Protein AF-A0AAP9LZ57-F1 (afdb_monomer_lite)

Organism: NCBI:txid1531

Sequence (181 aa):
MCYPDVNYDDIMHGWTENRTMNIGRTNAKKLLAGFRLSQRNPYMAARLFHFASLSDCYWMKDAEEAFTWEQVSLFENPLEKAVTSTALLGINRTFHTLEQRIHTPEFTAQGMAAKAWIREAEGLYLYKVGKKELPASRILGALTLPHVGYMEAENSGLEKIADRNHIDKIYKSGENCFFRR

pLDDT: mean 89.64, std 7.81, range [50.31, 98.12]

Foldseek 3Di:
DDPPPDDPCCVLVNVLVLQFEDLLAVLNVLLCVLAVHDSVCLSVVCVLLQVAAPVDQDGHHDPPDPDDSVQRHLFPDAADLQSQCCQQLVDRHRDPDPSSNHHANSGRDYDHFRWGWDADPVGIKIKTKFAPPQVVLVVCVVVVHDDFHKDFDDPVRVVVRDDPVSQVVSVVVVITMIIGD

Structure (mmCIF, N/CA/C/O backbone):
data_AF-A0AAP9LZ57-F1
#
_entry.id   AF-A0AAP9LZ57-F1
#
loop_
_atom_site.group_PDB
_atom_site.id
_atom_site.type_symbol
_atom_site.label_atom_id
_atom_site.label_alt_id
_atom_site.label_comp_id
_atom_site.label_asym_id
_atom_site.label_entity_id
_atom_site.label_seq_id
_atom_site.pdbx_PDB_ins_code
_atom_site.Cartn_x
_atom_site.Cartn_y
_atom_site.Cartn_z
_atom_site.occupancy
_atom_site.B_iso_or_equiv
_atom_site.auth_seq_id
_atom_site.auth_comp_id
_atom_site.auth_asym_id
_atom_site.auth_atom_id
_atom_site.pdbx_PDB_model_num
ATOM 1 N N . MET A 1 1 ? -2.922 -3.444 -31.283 1.00 50.31 1 MET A N 1
ATOM 2 C CA . MET A 1 1 ? -3.936 -2.377 -31.434 1.00 50.31 1 MET A CA 1
ATOM 3 C C . MET A 1 1 ? -3.339 -1.109 -30.862 1.00 50.31 1 MET A C 1
ATOM 5 O O . MET A 1 1 ? -2.891 -1.157 -29.726 1.00 50.31 1 MET A O 1
ATOM 9 N N . CYS A 1 2 ? -3.268 -0.034 -31.643 1.00 58.91 2 CYS A N 1
ATOM 10 C CA . CYS A 1 2 ? -2.961 1.297 -31.121 1.00 58.91 2 CYS A CA 1
ATOM 11 C C . CYS A 1 2 ? -4.308 1.974 -30.852 1.00 58.91 2 CYS A C 1
ATOM 13 O O . CYS A 1 2 ? -5.156 1.970 -31.745 1.00 58.91 2 CYS A O 1
ATOM 15 N N . TYR A 1 3 ? -4.537 2.463 -29.635 1.00 72.62 3 TYR A N 1
ATOM 16 C CA . TYR A 1 3 ? -5.725 3.258 -29.334 1.00 72.62 3 TYR A CA 1
ATOM 17 C C . TYR A 1 3 ? -5.442 4.678 -29.835 1.00 72.62 3 TYR A C 1
ATOM 19 O O . TYR A 1 3 ? -4.535 5.308 -29.303 1.00 72.62 3 TYR A O 1
ATOM 27 N N . PRO A 1 4 ? -6.142 5.168 -30.874 1.00 78.12 4 PRO A N 1
ATOM 28 C CA . PRO A 1 4 ? -5.785 6.422 -31.543 1.00 78.12 4 PRO A CA 1
ATOM 29 C C . PRO A 1 4 ? -5.860 7.647 -30.621 1.00 78.12 4 PRO A C 1
ATOM 31 O O . PRO A 1 4 ? -5.183 8.637 -30.882 1.00 78.12 4 PRO A O 1
ATOM 34 N N . ASP A 1 5 ? -6.621 7.546 -29.531 1.00 85.69 5 ASP A N 1
ATOM 35 C CA . ASP A 1 5 ? -6.826 8.619 -28.558 1.00 85.69 5 ASP A CA 1
ATOM 36 C C . ASP A 1 5 ? -5.926 8.502 -27.314 1.00 85.69 5 ASP A C 1
ATOM 38 O O . ASP A 1 5 ? -6.083 9.287 -26.385 1.00 85.69 5 ASP A O 1
ATOM 42 N N . VAL A 1 6 ? -5.014 7.520 -27.262 1.00 83.81 6 VAL A N 1
ATOM 43 C CA . VAL A 1 6 ? -4.087 7.325 -26.135 1.00 83.81 6 VAL A CA 1
ATOM 44 C C . VAL A 1 6 ? -2.659 7.443 -26.639 1.00 83.81 6 VAL A C 1
ATOM 46 O O . VAL A 1 6 ? -2.196 6.634 -27.445 1.00 83.81 6 VAL A O 1
ATOM 49 N N . ASN A 1 7 ? -1.946 8.446 -26.146 1.00 88.31 7 ASN A N 1
ATOM 50 C CA . ASN A 1 7 ? -0.554 8.696 -26.484 1.00 88.31 7 ASN A CA 1
ATOM 51 C C . ASN A 1 7 ? 0.390 8.321 -25.323 1.00 88.31 7 ASN A C 1
ATOM 53 O O . ASN A 1 7 ? -0.017 7.818 -24.275 1.00 88.31 7 ASN A O 1
ATOM 57 N N . TYR A 1 8 ? 1.689 8.526 -25.540 1.00 85.56 8 TYR A N 1
ATOM 58 C CA . TYR A 1 8 ? 2.728 8.235 -24.552 1.00 85.56 8 TYR A CA 1
ATOM 59 C C . TYR A 1 8 ? 2.555 9.036 -23.253 1.00 85.56 8 TYR A C 1
ATOM 61 O O . TYR A 1 8 ? 2.719 8.474 -22.170 1.00 85.56 8 TYR A O 1
ATOM 69 N N . ASP A 1 9 ? 2.182 10.312 -23.344 1.00 86.94 9 ASP A N 1
ATOM 70 C CA . ASP A 1 9 ? 2.008 11.179 -22.178 1.00 86.94 9 ASP A CA 1
ATOM 71 C C . ASP A 1 9 ? 0.813 10.730 -21.326 1.00 86.94 9 ASP A C 1
ATOM 73 O O . ASP A 1 9 ? 0.904 10.739 -20.098 1.00 86.94 9 ASP A O 1
ATOM 77 N N . ASP A 1 10 ? -0.265 10.230 -21.937 1.00 87.62 10 ASP A N 1
ATOM 78 C CA . ASP A 1 10 ? -1.413 9.680 -21.198 1.00 87.62 10 ASP A CA 1
ATOM 79 C C . ASP A 1 10 ? -1.006 8.497 -20.303 1.00 87.62 10 ASP A C 1
ATOM 81 O O . ASP A 1 10 ? -1.504 8.330 -19.185 1.00 87.62 10 ASP A O 1
ATOM 85 N N . ILE A 1 11 ? -0.053 7.683 -20.762 1.00 87.00 11 ILE A N 1
ATOM 86 C CA . ILE A 1 11 ? 0.480 6.566 -19.980 1.00 87.00 11 ILE A CA 1
ATOM 87 C C . ILE A 1 11 ? 1.494 7.062 -18.947 1.00 87.00 11 ILE A C 1
ATOM 89 O O . ILE A 1 11 ? 1.386 6.716 -17.770 1.00 87.00 11 ILE A O 1
ATOM 93 N N . MET A 1 12 ? 2.460 7.879 -19.367 1.00 85.50 12 MET A N 1
ATOM 94 C CA . MET A 1 12 ? 3.642 8.214 -18.565 1.00 85.50 12 MET A CA 1
ATOM 95 C C . MET A 1 12 ? 3.442 9.363 -17.584 1.00 85.50 12 MET A C 1
ATOM 97 O O . MET A 1 12 ? 4.151 9.415 -16.583 1.00 85.50 12 MET A O 1
ATOM 101 N N . HIS A 1 13 ? 2.487 10.248 -17.848 1.00 83.00 13 HIS A N 1
ATOM 102 C CA . HIS A 1 13 ? 2.122 11.368 -16.981 1.00 83.00 13 HIS A CA 1
ATOM 103 C C . HIS A 1 13 ? 0.681 11.259 -16.463 1.00 83.00 13 HIS A C 1
ATOM 105 O O . HIS A 1 13 ? 0.318 11.905 -15.484 1.00 83.00 13 HIS A O 1
ATOM 111 N N . GLY A 1 14 ? -0.145 10.397 -17.062 1.00 85.38 14 GLY A N 1
ATOM 112 C CA . GLY A 1 14 ? -1.460 10.042 -16.533 1.00 85.38 14 GLY A CA 1
ATOM 113 C C . GLY A 1 14 ? -1.410 8.787 -15.664 1.00 85.38 14 GLY A C 1
ATOM 114 O O . GLY A 1 14 ? -1.543 8.848 -14.441 1.00 85.38 14 GLY A O 1
ATOM 115 N N . TRP A 1 15 ? -1.262 7.619 -16.282 1.00 86.75 15 TRP A N 1
ATOM 116 C CA . TRP A 1 15 ? -1.461 6.338 -15.599 1.00 86.75 15 TRP A CA 1
ATOM 117 C C . TRP A 1 15 ? -0.379 5.996 -14.558 1.00 86.75 15 TRP A C 1
ATOM 119 O O . TRP A 1 15 ? -0.711 5.609 -13.433 1.00 86.75 15 TRP A O 1
ATOM 129 N N . THR A 1 16 ? 0.903 6.146 -14.894 1.00 87.62 16 THR A N 1
ATOM 130 C CA . THR A 1 16 ? 2.026 5.794 -14.002 1.00 87.62 16 THR A CA 1
ATOM 131 C C . THR A 1 16 ? 2.104 6.706 -12.774 1.00 87.62 16 THR A C 1
ATOM 133 O O . THR A 1 16 ? 2.234 6.212 -11.654 1.00 87.62 16 THR A O 1
ATOM 136 N N . GLU A 1 17 ? 1.988 8.026 -12.948 1.00 84.81 17 GLU A N 1
ATOM 137 C CA . GLU A 1 17 ? 2.088 9.007 -11.860 1.00 84.81 17 GLU A CA 1
ATOM 138 C C . GLU A 1 17 ? 0.952 8.842 -10.849 1.00 84.81 17 GLU A C 1
ATOM 140 O O . GLU A 1 17 ? 1.198 8.789 -9.638 1.00 84.81 17 GLU A O 1
ATOM 145 N N . ASN A 1 18 ? -0.278 8.651 -11.340 1.00 85.62 18 ASN A N 1
ATOM 146 C CA . ASN A 1 18 ? -1.445 8.433 -10.489 1.00 85.62 18 ASN A CA 1
ATOM 147 C C . ASN A 1 18 ? -1.375 7.113 -9.716 1.00 85.62 18 ASN A C 1
ATOM 149 O O . ASN A 1 18 ? -1.996 6.990 -8.664 1.00 85.62 18 ASN A O 1
ATOM 153 N N . ARG A 1 19 ? -0.601 6.130 -10.179 1.00 87.94 19 ARG A N 1
ATOM 154 C CA . ARG A 1 19 ? -0.409 4.851 -9.485 1.00 87.94 19 ARG A CA 1
ATOM 155 C C . ARG A 1 19 ? 0.563 4.942 -8.312 1.00 87.94 19 ARG A C 1
ATOM 157 O O . ARG A 1 19 ? 0.569 4.057 -7.462 1.00 87.94 19 ARG A O 1
ATOM 164 N N . THR A 1 20 ? 1.386 5.985 -8.244 1.00 89.75 20 THR A N 1
ATOM 165 C CA . THR A 1 20 ? 2.421 6.084 -7.213 1.00 89.75 20 THR A CA 1
ATOM 166 C C . THR A 1 20 ? 1.853 6.397 -5.826 1.00 89.75 20 THR A C 1
ATOM 168 O O . THR A 1 20 ? 0.836 7.072 -5.650 1.00 89.75 20 THR A O 1
ATOM 171 N N . MET A 1 21 ? 2.533 5.902 -4.795 1.00 90.88 21 MET A N 1
ATOM 172 C CA . MET A 1 21 ? 2.261 6.255 -3.408 1.00 90.88 21 MET A CA 1
ATOM 173 C C . MET A 1 21 ? 2.380 7.773 -3.211 1.00 90.88 21 MET A C 1
ATOM 175 O O . MET A 1 21 ? 3.373 8.396 -3.584 1.00 90.88 21 MET A O 1
ATOM 179 N N . ASN A 1 22 ? 1.418 8.354 -2.494 1.00 90.44 22 ASN A N 1
ATOM 180 C CA . ASN A 1 22 ? 1.482 9.755 -2.091 1.00 90.44 22 ASN A CA 1
ATOM 181 C C . ASN A 1 22 ? 2.648 10.003 -1.107 1.00 90.44 22 ASN A C 1
ATOM 183 O O . ASN A 1 22 ? 2.737 9.349 -0.067 1.00 90.44 22 ASN A O 1
ATOM 187 N N . ILE A 1 23 ? 3.504 10.992 -1.388 1.00 90.00 23 ILE A N 1
ATOM 188 C CA . ILE A 1 23 ? 4.658 11.355 -0.543 1.00 90.00 23 ILE A CA 1
ATOM 189 C C . ILE A 1 23 ? 4.271 11.827 0.870 1.00 90.00 23 ILE A C 1
ATOM 191 O O . ILE A 1 23 ? 5.064 11.729 1.806 1.00 90.00 23 ILE A O 1
ATOM 195 N N . GLY A 1 24 ? 3.049 12.335 1.034 1.00 91.81 24 GLY A N 1
ATOM 196 C CA . GLY A 1 24 ? 2.483 12.735 2.317 1.00 91.81 24 GLY A CA 1
ATOM 197 C C . GLY A 1 24 ? 1.912 11.572 3.130 1.00 91.81 24 GLY A C 1
ATOM 198 O O . GLY A 1 24 ? 1.495 11.787 4.268 1.00 91.81 24 GLY A O 1
ATOM 199 N N . ARG A 1 25 ? 1.895 10.345 2.591 1.00 94.06 25 ARG A N 1
ATOM 200 C CA . ARG A 1 25 ? 1.487 9.155 3.343 1.00 94.06 25 ARG A CA 1
ATOM 201 C C . ARG A 1 25 ? 2.378 8.961 4.574 1.00 94.06 25 ARG A C 1
ATOM 203 O O . ARG A 1 25 ? 3.603 9.103 4.508 1.00 94.06 25 ARG A O 1
ATOM 210 N N . THR A 1 26 ? 1.780 8.552 5.692 1.00 95.44 26 THR A N 1
ATOM 211 C CA . THR A 1 26 ? 2.522 8.159 6.894 1.00 95.44 26 THR A CA 1
ATOM 212 C C . THR A 1 26 ? 3.566 7.089 6.553 1.00 95.44 26 THR A C 1
ATOM 214 O O . THR A 1 26 ? 3.267 6.100 5.893 1.00 95.44 26 THR A O 1
ATOM 217 N N . ASN A 1 27 ? 4.802 7.295 7.011 1.00 94.94 27 ASN A N 1
ATOM 218 C CA . ASN A 1 27 ? 5.984 6.463 6.738 1.00 94.94 27 ASN A CA 1
ATOM 219 C C . ASN A 1 27 ? 6.539 6.484 5.297 1.00 94.94 27 ASN A C 1
ATOM 221 O O . ASN A 1 27 ? 7.582 5.870 5.075 1.00 94.94 27 ASN A O 1
ATOM 225 N N . ALA A 1 28 ? 5.977 7.250 4.349 1.00 94.19 28 ALA A N 1
ATOM 226 C CA . ALA A 1 28 ? 6.503 7.338 2.975 1.00 94.19 28 ALA A CA 1
ATOM 227 C C . ALA A 1 28 ? 7.994 7.714 2.922 1.00 94.19 28 ALA A C 1
ATOM 229 O O . ALA A 1 28 ? 8.785 7.086 2.221 1.00 94.19 28 ALA A O 1
ATOM 230 N N . LYS A 1 29 ? 8.412 8.691 3.737 1.00 93.75 29 LYS A N 1
ATOM 231 C CA . LYS A 1 29 ? 9.821 9.113 3.824 1.00 93.75 29 LYS A CA 1
ATOM 232 C C . LYS A 1 29 ? 10.748 8.005 4.325 1.00 93.75 29 LYS A C 1
ATOM 234 O O . LYS A 1 29 ? 11.885 7.930 3.876 1.00 93.75 29 LYS A O 1
ATOM 239 N N . LYS A 1 30 ? 10.272 7.152 5.240 1.00 94.69 30 LYS A N 1
ATOM 240 C CA . LYS A 1 30 ? 11.052 6.023 5.771 1.00 94.69 30 LYS A CA 1
ATOM 241 C C . LYS A 1 30 ? 11.214 4.929 4.722 1.00 94.69 30 LYS A C 1
ATOM 243 O O . LYS A 1 30 ? 12.304 4.389 4.598 1.00 94.69 30 LYS A O 1
ATOM 248 N N . LEU A 1 31 ? 10.162 4.656 3.944 1.00 93.12 31 LEU A N 1
ATOM 249 C CA . LEU A 1 31 ? 10.230 3.734 2.809 1.00 93.12 31 LEU A CA 1
ATOM 250 C C . LEU A 1 31 ? 11.266 4.204 1.789 1.00 93.12 31 LEU A C 1
ATOM 252 O O . LEU A 1 31 ? 12.194 3.467 1.476 1.00 93.12 31 LEU A O 1
ATOM 256 N N . LEU A 1 32 ? 11.162 5.457 1.344 1.00 92.00 32 LEU A N 1
ATOM 257 C CA . LEU A 1 32 ? 12.108 6.031 0.386 1.00 92.00 32 LEU A CA 1
ATOM 258 C C . LEU A 1 32 ? 13.542 6.024 0.925 1.00 92.00 32 LEU A C 1
ATOM 260 O O . LEU A 1 32 ? 14.454 5.610 0.217 1.00 92.00 32 LEU A O 1
ATOM 264 N N . ALA A 1 33 ? 13.742 6.406 2.190 1.00 92.12 33 ALA A N 1
ATOM 265 C CA . ALA A 1 33 ? 15.055 6.362 2.827 1.00 92.12 33 ALA A CA 1
ATOM 266 C C . ALA A 1 33 ? 15.629 4.938 2.892 1.00 92.12 33 ALA A C 1
ATOM 268 O O . ALA A 1 33 ? 16.822 4.758 2.650 1.00 92.12 33 ALA A O 1
ATOM 269 N N . GLY A 1 34 ? 14.795 3.931 3.167 1.00 91.25 34 GLY A N 1
ATOM 270 C CA . GLY A 1 34 ? 15.231 2.538 3.241 1.00 91.25 34 GLY A CA 1
ATOM 271 C C . GLY A 1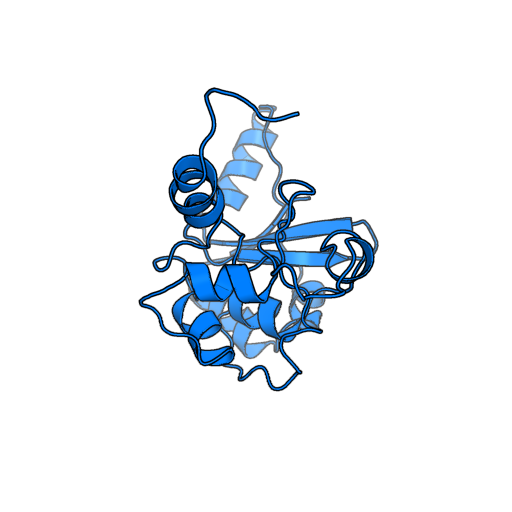 34 ? 15.749 1.986 1.914 1.00 91.25 34 GLY A C 1
ATOM 272 O O . GLY A 1 34 ? 16.694 1.199 1.924 1.00 91.25 34 GLY A O 1
ATOM 273 N N . PHE A 1 35 ? 15.195 2.453 0.790 1.00 89.06 35 PHE A N 1
ATOM 274 C CA . PHE A 1 35 ? 15.680 2.160 -0.567 1.00 89.06 35 PHE A CA 1
ATOM 275 C C . PHE A 1 35 ? 16.685 3.193 -1.095 1.00 89.06 35 PHE A C 1
ATOM 277 O O . PHE A 1 35 ? 17.111 3.111 -2.238 1.00 89.06 35 PHE A O 1
ATOM 284 N N . ARG A 1 36 ? 17.068 4.195 -0.290 1.00 89.19 36 ARG A N 1
ATOM 285 C CA . ARG A 1 36 ? 17.946 5.306 -0.710 1.00 89.19 36 ARG A CA 1
ATOM 286 C C . ARG A 1 36 ? 17.408 6.086 -1.919 1.00 89.19 36 ARG A C 1
ATOM 288 O O . ARG A 1 36 ? 18.171 6.659 -2.694 1.00 89.19 36 ARG A O 1
ATOM 295 N N . LEU A 1 37 ? 16.087 6.150 -2.046 1.00 87.69 37 LEU A N 1
ATOM 296 C CA . LEU A 1 37 ? 15.395 6.834 -3.130 1.00 87.69 37 LEU A CA 1
ATOM 297 C C . LEU A 1 37 ? 15.121 8.299 -2.784 1.00 87.69 37 LEU A C 1
ATOM 299 O O . LEU A 1 37 ? 14.847 8.672 -1.639 1.00 87.69 37 LEU A O 1
ATOM 303 N N . SER A 1 38 ? 15.164 9.147 -3.811 1.00 85.25 38 SER A N 1
ATOM 304 C CA . SER A 1 38 ? 14.860 10.570 -3.678 1.00 85.25 38 SER A CA 1
ATOM 305 C C . SER A 1 38 ? 13.371 10.801 -3.424 1.00 85.25 38 SER A C 1
ATOM 307 O O . SER A 1 38 ? 12.514 10.285 -4.136 1.00 85.25 38 SER A O 1
ATOM 309 N N . GLN A 1 39 ? 13.056 11.686 -2.476 1.00 82.31 39 GLN A N 1
ATOM 310 C CA . GLN A 1 39 ? 11.682 12.145 -2.228 1.00 82.31 39 GLN A CA 1
ATOM 311 C C . GLN A 1 39 ? 11.101 12.981 -3.373 1.00 82.31 39 GLN A C 1
ATOM 313 O O . GLN A 1 39 ? 9.892 13.179 -3.426 1.00 82.31 39 GLN A O 1
ATOM 318 N N . ARG A 1 40 ? 11.948 13.492 -4.276 1.00 81.12 40 ARG A N 1
ATOM 319 C CA . ARG A 1 40 ? 11.518 14.353 -5.386 1.00 81.12 40 ARG A CA 1
ATOM 320 C C . ARG A 1 40 ? 10.916 13.575 -6.552 1.00 81.12 40 ARG A C 1
ATOM 322 O O . ARG A 1 40 ? 10.332 14.199 -7.426 1.00 81.12 40 ARG A O 1
ATOM 329 N N . ASN A 1 41 ? 11.097 12.255 -6.594 1.00 76.50 41 ASN A N 1
ATOM 330 C CA . ASN A 1 41 ? 10.699 11.453 -7.743 1.00 76.50 41 ASN A CA 1
ATOM 331 C C . ASN A 1 41 ? 10.085 10.103 -7.307 1.00 76.50 41 ASN A C 1
ATOM 333 O O . ASN A 1 41 ? 10.754 9.071 -7.376 1.00 76.50 41 ASN A O 1
ATOM 337 N N . PRO A 1 42 ? 8.821 10.099 -6.833 1.00 71.56 42 PRO A N 1
ATOM 338 C CA . PRO A 1 42 ? 8.106 8.872 -6.465 1.00 71.56 42 PRO A CA 1
ATOM 339 C C . PRO A 1 42 ? 7.885 7.930 -7.659 1.00 71.56 42 PRO A C 1
ATOM 341 O O . PRO A 1 42 ? 7.789 6.719 -7.465 1.00 71.56 42 PRO A O 1
ATOM 344 N N . TYR A 1 43 ? 7.886 8.459 -8.886 1.00 82.81 43 TYR A N 1
ATOM 345 C CA . TYR A 1 43 ? 7.852 7.666 -10.114 1.00 82.81 43 TYR A CA 1
ATOM 346 C C . TYR A 1 43 ? 9.040 6.698 -10.202 1.00 82.81 43 TYR A C 1
ATOM 348 O O . TYR A 1 43 ? 8.841 5.525 -10.501 1.00 82.81 43 TYR A O 1
ATOM 356 N N . MET A 1 44 ? 10.259 7.130 -9.852 1.00 83.69 44 MET A N 1
ATOM 357 C CA . MET A 1 44 ? 11.427 6.233 -9.848 1.00 83.69 44 MET A CA 1
ATOM 358 C C . MET A 1 44 ? 11.287 5.085 -8.848 1.00 83.69 44 MET A C 1
ATOM 360 O O . MET A 1 44 ? 11.770 3.989 -9.113 1.00 83.69 44 MET A O 1
ATOM 364 N N . ALA A 1 45 ? 10.601 5.316 -7.726 1.00 83.50 45 ALA A N 1
ATOM 365 C CA . ALA A 1 45 ? 10.320 4.259 -6.765 1.00 83.50 45 ALA A CA 1
ATOM 366 C C . ALA A 1 45 ? 9.327 3.236 -7.327 1.00 83.50 45 ALA A C 1
ATOM 368 O O . ALA A 1 45 ? 9.560 2.042 -7.213 1.00 83.50 45 ALA A O 1
ATOM 369 N N . ALA A 1 46 ? 8.247 3.685 -7.971 1.00 86.88 46 ALA A N 1
ATOM 370 C CA . ALA A 1 46 ? 7.285 2.776 -8.591 1.00 86.88 46 ALA A CA 1
ATOM 371 C C . ALA A 1 46 ? 7.885 2.023 -9.792 1.00 86.88 46 ALA A C 1
ATOM 373 O O . ALA A 1 46 ? 7.639 0.827 -9.936 1.00 86.88 46 ALA A O 1
ATOM 374 N N . ARG A 1 47 ? 8.733 2.681 -10.595 1.00 88.56 47 ARG A N 1
ATOM 375 C CA . ARG A 1 47 ? 9.482 2.055 -11.695 1.00 88.56 47 ARG A CA 1
ATOM 376 C C . ARG A 1 47 ? 10.388 0.926 -11.212 1.00 88.56 47 ARG A C 1
ATOM 378 O O . ARG A 1 47 ? 10.459 -0.095 -11.881 1.00 88.56 47 ARG A O 1
ATOM 385 N N . LEU A 1 48 ? 11.023 1.083 -10.048 1.00 87.69 48 LEU A N 1
ATOM 386 C CA . LEU A 1 48 ? 11.875 0.048 -9.452 1.00 87.69 48 LEU A CA 1
ATOM 387 C C . LEU A 1 48 ? 11.129 -1.271 -9.191 1.00 87.69 48 LEU A C 1
ATOM 389 O O . LEU A 1 48 ? 11.735 -2.336 -9.229 1.00 87.69 48 LEU A O 1
ATOM 393 N N . PHE A 1 49 ? 9.819 -1.188 -8.952 1.00 90.44 49 PHE A N 1
ATOM 394 C CA . PHE A 1 49 ? 8.924 -2.330 -8.748 1.00 90.44 49 PHE A CA 1
ATOM 395 C C . PHE A 1 49 ? 7.976 -2.529 -9.935 1.00 90.44 49 PHE A C 1
ATOM 397 O O . PHE A 1 49 ? 6.844 -2.984 -9.762 1.00 90.44 49 PHE A O 1
ATOM 404 N N . HIS A 1 50 ? 8.411 -2.125 -11.133 1.00 92.56 50 HIS A N 1
ATOM 405 C CA . HIS A 1 50 ? 7.706 -2.342 -12.398 1.00 92.56 50 HIS A CA 1
ATOM 406 C C . HIS A 1 50 ? 6.273 -1.797 -12.438 1.00 92.56 50 HIS A C 1
ATOM 408 O O . HIS A 1 50 ? 5.424 -2.300 -13.170 1.00 92.56 50 HIS A O 1
ATOM 414 N N . PHE A 1 51 ? 5.968 -0.783 -11.624 1.00 92.25 51 PHE A N 1
ATOM 415 C CA . PHE A 1 51 ? 4.611 -0.263 -11.419 1.00 92.25 51 PHE A CA 1
ATOM 416 C C . PHE A 1 51 ? 3.581 -1.336 -11.022 1.00 92.25 51 PHE A C 1
ATOM 418 O O . PHE A 1 51 ? 2.374 -1.101 -11.130 1.00 92.25 51 PHE A O 1
ATOM 425 N N . ALA A 1 52 ? 4.029 -2.496 -10.535 1.00 93.50 52 ALA A N 1
ATOM 426 C CA . ALA A 1 52 ? 3.143 -3.573 -10.138 1.00 93.50 52 ALA A CA 1
ATOM 427 C C . ALA A 1 52 ? 2.272 -3.130 -8.952 1.00 93.50 52 ALA A C 1
ATOM 429 O O . ALA A 1 52 ? 2.708 -2.427 -8.032 1.00 93.50 52 ALA A O 1
ATOM 430 N N . SER A 1 53 ? 1.005 -3.529 -8.979 1.00 93.12 53 SER A N 1
ATOM 431 C CA . SER A 1 53 ? 0.006 -3.172 -7.973 1.00 93.12 53 SER A CA 1
ATOM 432 C C . SER A 1 53 ? -0.838 -4.388 -7.608 1.00 93.12 53 SER A C 1
ATOM 434 O O . SER A 1 53 ? -0.852 -5.388 -8.317 1.00 93.12 53 SER A O 1
ATOM 436 N N . LEU A 1 54 ? -1.552 -4.290 -6.488 1.00 93.94 54 LEU A N 1
ATOM 437 C CA . LEU A 1 54 ? -2.604 -5.238 -6.111 1.00 93.94 54 LEU A CA 1
ATOM 438 C C . LEU A 1 54 ? -4.007 -4.767 -6.533 1.00 93.94 54 LEU A C 1
ATOM 440 O O . LEU A 1 54 ? -4.985 -5.459 -6.272 1.00 93.94 54 LEU A O 1
ATOM 444 N N . SER A 1 55 ? -4.125 -3.597 -7.172 1.00 90.88 55 SER A N 1
ATOM 445 C CA . SER A 1 55 ? -5.393 -3.092 -7.724 1.00 90.88 55 SER A CA 1
ATOM 446 C C . SER A 1 55 ? -5.769 -3.712 -9.070 1.00 90.88 55 SER A C 1
ATOM 448 O O . SER A 1 55 ? -6.937 -3.679 -9.446 1.00 90.88 55 SER A O 1
ATOM 450 N N . ASP A 1 56 ? -4.785 -4.218 -9.811 1.00 92.19 56 ASP A N 1
ATOM 451 C CA . ASP A 1 56 ? -4.918 -4.728 -11.175 1.00 92.19 56 ASP A CA 1
ATOM 452 C C . ASP A 1 56 ? -3.670 -5.546 -11.565 1.00 92.19 56 ASP A C 1
ATOM 454 O O . ASP A 1 56 ? -2.726 -5.649 -10.784 1.00 92.19 56 ASP A O 1
ATOM 458 N N . CYS A 1 57 ? -3.671 -6.127 -12.768 1.00 92.88 57 CYS A N 1
ATOM 459 C CA . CYS A 1 57 ? -2.580 -6.963 -13.288 1.00 92.88 57 CYS A CA 1
ATOM 460 C C . CYS A 1 57 ? -1.673 -6.233 -14.296 1.00 92.88 57 CYS A C 1
ATOM 462 O O . CYS A 1 57 ? -1.036 -6.872 -15.134 1.00 92.88 57 CYS A O 1
ATOM 464 N N . TYR A 1 58 ? -1.648 -4.901 -14.275 1.00 92.44 58 TYR A N 1
ATOM 465 C CA . TYR A 1 58 ? -0.811 -4.122 -15.181 1.00 92.44 58 TYR A CA 1
ATOM 466 C C . TYR A 1 58 ? 0.545 -3.810 -14.542 1.00 92.44 58 TYR A C 1
ATOM 468 O O . TYR A 1 58 ? 0.652 -3.543 -13.345 1.00 92.44 58 TYR A O 1
ATOM 476 N N . TRP A 1 59 ? 1.585 -3.816 -15.370 1.00 93.69 59 TRP A N 1
ATOM 477 C CA . TRP A 1 59 ? 2.968 -3.548 -14.991 1.00 93.69 59 TRP A CA 1
ATOM 478 C C . TRP A 1 59 ? 3.730 -3.004 -16.201 1.00 93.69 59 TRP A C 1
ATOM 480 O O . TRP A 1 59 ? 3.254 -3.082 -17.337 1.00 93.69 59 TRP A O 1
ATOM 490 N N . MET A 1 60 ? 4.910 -2.445 -15.962 1.00 91.94 60 MET A N 1
ATOM 491 C CA . MET A 1 60 ? 5.791 -1.919 -16.996 1.00 91.94 60 MET A CA 1
ATOM 492 C C . MET A 1 60 ? 7.231 -2.318 -16.725 1.00 91.94 60 MET A C 1
ATOM 494 O O . MET A 1 60 ? 7.658 -2.371 -15.576 1.00 91.94 60 MET A O 1
ATOM 498 N N . LYS A 1 61 ? 7.985 -2.523 -17.799 1.00 91.62 61 LYS A N 1
ATOM 499 C CA . LYS A 1 61 ? 9.421 -2.777 -17.769 1.00 91.62 61 LYS A CA 1
ATOM 500 C C . LYS A 1 61 ? 10.115 -2.014 -18.886 1.00 91.62 61 LYS A C 1
ATOM 502 O O . LYS A 1 61 ? 9.469 -1.656 -19.876 1.00 91.62 61 LYS A O 1
ATOM 507 N N . ASP A 1 62 ? 11.412 -1.796 -18.732 1.00 89.50 62 ASP A N 1
ATOM 508 C CA . ASP A 1 62 ? 12.247 -1.305 -19.821 1.00 89.50 62 ASP A CA 1
ATOM 509 C C . ASP A 1 62 ? 12.352 -2.383 -20.919 1.00 89.50 62 ASP A C 1
ATOM 511 O O . ASP A 1 62 ? 12.202 -3.583 -20.663 1.00 89.50 62 ASP A O 1
ATOM 515 N N . ALA A 1 63 ? 12.570 -1.967 -22.169 1.00 91.06 63 ALA A N 1
ATOM 516 C CA . ALA A 1 63 ? 12.523 -2.869 -23.325 1.00 91.06 63 ALA A CA 1
ATOM 517 C C . ALA A 1 63 ? 13.592 -3.974 -23.257 1.00 91.06 63 ALA A C 1
ATOM 519 O O . ALA A 1 63 ? 13.387 -5.082 -23.754 1.00 91.06 63 ALA A O 1
ATOM 520 N N . GLU A 1 64 ? 14.718 -3.676 -22.616 1.00 92.75 64 GLU A N 1
ATOM 521 C CA . GLU A 1 64 ? 15.867 -4.557 -22.445 1.00 92.75 64 GLU A CA 1
ATOM 522 C C . GLU A 1 64 ? 15.706 -5.522 -21.259 1.00 92.75 64 GLU A C 1
ATOM 524 O O . GLU A 1 64 ? 16.472 -6.479 -21.128 1.00 92.75 64 GLU A O 1
ATOM 529 N N . GLU A 1 65 ? 14.721 -5.301 -20.381 1.00 91.00 65 GLU A N 1
ATOM 530 C CA . GLU A 1 65 ? 14.492 -6.163 -19.227 1.00 91.00 65 GLU A CA 1
ATOM 531 C C . GLU A 1 65 ? 13.860 -7.498 -19.641 1.00 91.00 65 GLU A C 1
ATOM 533 O O . GLU A 1 65 ? 12.833 -7.566 -20.321 1.00 91.00 65 GLU A O 1
ATOM 538 N N . ALA A 1 66 ? 14.429 -8.600 -19.151 1.00 91.81 66 ALA A N 1
ATOM 539 C CA . ALA A 1 66 ? 13.934 -9.951 -19.416 1.00 91.81 66 ALA A CA 1
ATOM 540 C C . ALA A 1 66 ? 12.849 -10.422 -18.428 1.00 91.81 66 ALA A C 1
ATOM 542 O O . ALA A 1 66 ? 12.408 -11.565 -18.528 1.00 91.81 66 ALA A O 1
ATOM 543 N N . PHE A 1 67 ? 12.412 -9.568 -17.491 1.00 91.88 67 PHE A N 1
ATOM 544 C CA . PHE A 1 67 ? 11.386 -9.938 -16.517 1.00 91.88 67 PHE A CA 1
ATOM 545 C C . PHE A 1 67 ? 10.094 -10.393 -17.202 1.00 91.88 67 PHE A C 1
ATOM 547 O O . PHE A 1 67 ? 9.718 -9.868 -18.260 1.00 91.88 67 PHE A O 1
ATOM 554 N N . THR A 1 68 ? 9.427 -11.363 -16.582 1.00 93.50 68 THR A N 1
ATOM 555 C CA . THR A 1 68 ? 8.082 -11.833 -16.929 1.00 93.50 68 THR A CA 1
ATOM 556 C C . THR A 1 68 ? 7.079 -11.433 -15.850 1.00 93.50 68 THR A C 1
ATOM 558 O O . THR A 1 68 ? 7.461 -11.053 -14.741 1.00 93.50 68 THR A O 1
ATOM 561 N N . TRP A 1 69 ? 5.785 -11.539 -16.160 1.00 94.19 69 TRP A N 1
ATOM 562 C CA . TRP A 1 69 ? 4.726 -11.248 -15.195 1.00 94.19 69 TRP A CA 1
ATOM 563 C C . TRP A 1 69 ? 4.839 -12.127 -13.946 1.00 94.19 69 TRP A C 1
ATOM 565 O O . TRP A 1 69 ? 4.764 -11.623 -12.830 1.00 94.19 69 TRP A O 1
ATOM 575 N N . GLU A 1 70 ? 5.098 -13.421 -14.120 1.00 94.44 70 GLU A N 1
ATOM 576 C CA . GLU A 1 70 ? 5.243 -14.396 -13.034 1.00 94.44 70 GLU A CA 1
ATOM 577 C C . GLU A 1 70 ? 6.362 -13.990 -12.066 1.00 94.44 70 GLU A C 1
ATOM 579 O O . GLU A 1 70 ? 6.256 -14.192 -10.859 1.00 94.44 70 GLU A O 1
ATOM 584 N N . GLN A 1 71 ? 7.422 -13.356 -12.576 1.00 92.88 71 GLN A N 1
ATOM 585 C CA . GLN A 1 71 ? 8.557 -12.917 -11.766 1.00 92.88 71 GLN A CA 1
ATOM 586 C C . GLN A 1 71 ? 8.282 -11.643 -10.964 1.00 92.88 71 GLN A C 1
ATOM 588 O O . GLN A 1 71 ? 8.918 -11.452 -9.930 1.00 92.88 71 GLN A O 1
ATOM 593 N N . VAL A 1 72 ? 7.369 -10.775 -11.410 1.00 92.69 72 VAL A N 1
ATOM 594 C CA . VAL A 1 72 ? 7.081 -9.482 -10.753 1.00 92.69 72 VAL A CA 1
ATOM 595 C C . VAL A 1 72 ? 5.718 -9.441 -10.05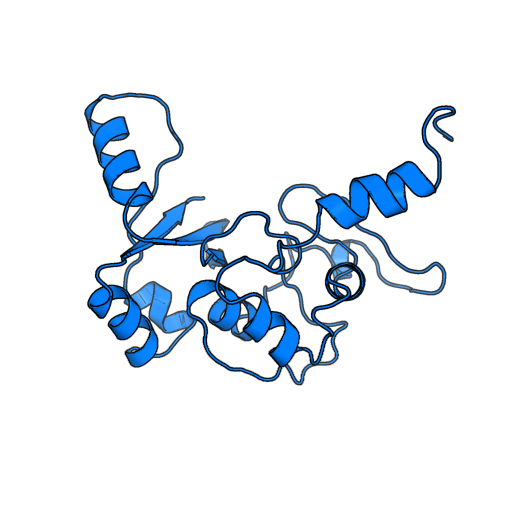9 1.00 92.69 72 VAL A C 1
ATOM 597 O O . VAL A 1 72 ? 5.456 -8.544 -9.260 1.00 92.69 72 VAL A O 1
ATOM 600 N N . SER A 1 73 ? 4.851 -10.419 -10.334 1.00 93.94 73 SER A N 1
ATOM 601 C CA . SER A 1 73 ? 3.476 -10.481 -9.842 1.00 93.94 73 SER A CA 1
ATOM 602 C C . SER A 1 73 ? 3.417 -10.388 -8.321 1.00 93.94 73 SER A C 1
ATOM 604 O O . SER A 1 73 ? 3.966 -11.223 -7.599 1.00 93.94 73 SER A O 1
ATOM 606 N N . LEU A 1 74 ? 2.675 -9.402 -7.818 1.00 95.19 74 LEU A N 1
ATOM 607 C CA . LEU A 1 74 ? 2.418 -9.240 -6.387 1.00 95.19 74 LEU A CA 1
ATOM 608 C C . LEU A 1 74 ? 1.337 -10.202 -5.877 1.00 95.19 74 LEU A C 1
ATOM 610 O O . LEU A 1 74 ? 1.130 -10.303 -4.670 1.00 95.19 74 LEU A O 1
ATOM 614 N N . PHE A 1 75 ? 0.640 -10.915 -6.764 1.00 93.38 75 PHE A N 1
ATOM 615 C CA . PHE A 1 75 ? -0.423 -11.850 -6.391 1.00 93.38 75 PHE A CA 1
ATOM 616 C C . PHE A 1 75 ? 0.125 -13.210 -5.971 1.00 93.38 75 PHE A C 1
ATOM 618 O O . PHE A 1 75 ? -0.426 -13.821 -5.055 1.00 93.38 75 PHE A O 1
ATOM 625 N N . GLU A 1 76 ? 1.231 -13.639 -6.574 1.00 88.75 76 GLU A N 1
ATOM 626 C CA . GLU A 1 76 ? 1.806 -14.974 -6.375 1.00 88.75 76 GLU A CA 1
ATOM 627 C C . GLU A 1 76 ? 3.095 -14.932 -5.552 1.00 88.75 76 GLU A C 1
ATOM 629 O O . GLU A 1 76 ? 3.328 -15.809 -4.718 1.00 88.75 76 GLU A O 1
ATOM 634 N N . ASN A 1 77 ? 3.908 -13.883 -5.714 1.00 91.94 77 ASN A N 1
ATOM 635 C CA . ASN A 1 77 ? 5.206 -13.818 -5.058 1.00 91.94 77 ASN A CA 1
ATOM 636 C C . ASN A 1 77 ? 5.114 -13.407 -3.570 1.00 91.94 77 ASN A C 1
ATOM 638 O O . ASN A 1 77 ? 4.191 -12.679 -3.160 1.00 91.94 77 ASN A O 1
ATOM 642 N N . PRO A 1 78 ? 6.062 -13.863 -2.724 1.00 91.25 78 PRO A N 1
ATOM 643 C CA . PRO A 1 78 ? 6.154 -13.445 -1.327 1.00 91.25 78 PRO A CA 1
ATOM 644 C C . PRO A 1 78 ? 6.447 -11.949 -1.199 1.00 91.25 78 PRO A C 1
ATOM 646 O O . PRO A 1 78 ? 7.386 -11.448 -1.806 1.00 91.25 78 PRO A O 1
ATOM 649 N N . LEU A 1 79 ? 5.682 -11.242 -0.365 1.00 93.00 79 LEU A N 1
ATOM 650 C CA . LEU A 1 79 ? 5.917 -9.819 -0.109 1.00 93.00 79 LEU A CA 1
ATOM 651 C C . LEU A 1 79 ? 7.047 -9.615 0.909 1.00 93.00 79 LEU A C 1
ATOM 653 O O . LEU A 1 79 ? 7.141 -10.343 1.902 1.00 93.00 79 LEU A O 1
ATOM 657 N N . GLU A 1 80 ? 7.876 -8.593 0.692 1.00 92.38 80 GLU A N 1
ATOM 658 C CA . GLU A 1 80 ? 9.011 -8.287 1.567 1.00 92.38 80 GLU A CA 1
ATOM 659 C C . GLU A 1 80 ? 8.553 -7.722 2.921 1.00 92.38 80 GLU A C 1
ATOM 661 O O . GLU A 1 80 ? 8.163 -6.556 3.052 1.00 92.38 80 GLU A O 1
ATOM 666 N N . LYS A 1 81 ? 8.662 -8.555 3.962 1.00 91.00 81 LYS A N 1
ATOM 667 C CA . LYS A 1 81 ? 8.222 -8.240 5.327 1.00 91.00 81 LYS A CA 1
ATOM 668 C C . LYS A 1 81 ? 8.911 -7.007 5.899 1.00 91.00 81 LYS A C 1
ATOM 670 O O . LYS A 1 81 ? 8.273 -6.249 6.630 1.00 91.00 81 LYS A O 1
ATOM 675 N N . ALA A 1 82 ? 10.188 -6.783 5.580 1.00 91.44 82 ALA A N 1
ATOM 676 C CA . ALA A 1 82 ? 10.892 -5.598 6.053 1.00 91.44 82 ALA A CA 1
ATOM 677 C C . ALA A 1 82 ? 10.213 -4.320 5.539 1.00 91.44 82 ALA A C 1
ATOM 679 O O . ALA A 1 82 ? 9.973 -3.400 6.324 1.00 91.44 82 ALA A O 1
ATOM 680 N N . VAL A 1 83 ? 9.820 -4.292 4.262 1.00 93.81 83 VAL A N 1
ATOM 681 C CA . VAL A 1 83 ? 9.139 -3.147 3.642 1.00 93.81 83 VAL A CA 1
ATOM 682 C C . VAL A 1 83 ? 7.738 -2.975 4.228 1.00 93.81 83 VAL A C 1
ATOM 684 O O . VAL A 1 83 ? 7.386 -1.869 4.640 1.00 93.81 83 VAL A O 1
ATOM 687 N N . THR A 1 84 ? 6.980 -4.068 4.374 1.00 94.06 84 THR A N 1
ATOM 688 C CA . TH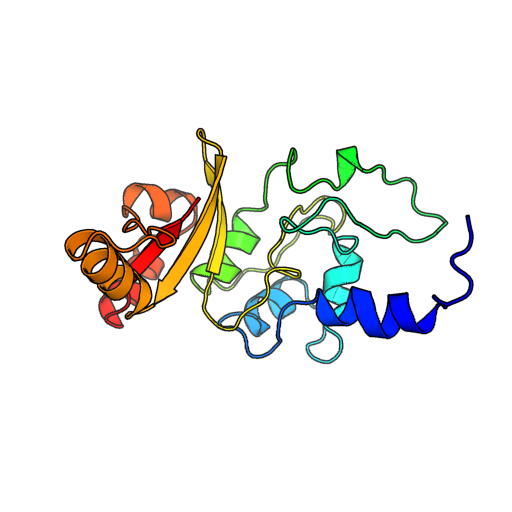R A 1 84 ? 5.668 -4.089 5.048 1.00 94.06 84 THR A CA 1
ATOM 689 C C . THR A 1 84 ? 5.745 -3.497 6.462 1.00 94.06 84 THR A C 1
ATOM 691 O O . THR A 1 84 ? 4.931 -2.648 6.832 1.00 94.06 84 THR A O 1
ATOM 694 N N . SER A 1 85 ? 6.754 -3.883 7.251 1.00 94.06 85 SER A N 1
ATOM 695 C CA . SER A 1 85 ? 6.939 -3.390 8.622 1.00 94.06 85 SER A CA 1
ATOM 696 C C . SER A 1 85 ? 7.241 -1.887 8.675 1.00 94.06 85 SER A C 1
ATOM 698 O O . SER A 1 85 ? 6.700 -1.163 9.516 1.00 94.06 85 SER A O 1
ATOM 700 N N . THR A 1 86 ? 8.049 -1.379 7.740 1.00 95.25 86 THR A N 1
ATOM 701 C CA . THR A 1 86 ? 8.329 0.056 7.612 1.00 95.25 86 THR A CA 1
ATOM 702 C C . THR A 1 86 ? 7.081 0.826 7.185 1.00 95.25 86 THR A C 1
ATOM 704 O O . THR A 1 86 ? 6.788 1.875 7.759 1.00 95.25 86 THR A O 1
ATOM 707 N N . ALA A 1 87 ? 6.329 0.302 6.219 1.00 95.81 87 ALA A N 1
ATOM 708 C CA . ALA A 1 87 ? 5.109 0.904 5.692 1.00 95.81 87 ALA A CA 1
ATOM 709 C C . ALA A 1 87 ? 4.015 1.062 6.764 1.00 95.81 87 ALA A C 1
ATOM 711 O O . ALA A 1 87 ? 3.476 2.160 6.952 1.00 95.81 87 ALA A O 1
ATOM 712 N N . LEU A 1 88 ? 3.725 -0.011 7.505 1.00 95.75 88 LEU A N 1
ATOM 713 C CA . LEU A 1 88 ? 2.653 -0.039 8.498 1.00 95.75 88 LEU A CA 1
ATOM 714 C C . LEU A 1 88 ? 3.065 0.591 9.834 1.00 95.75 88 LEU A C 1
ATOM 716 O O . LEU A 1 88 ? 2.329 1.403 10.387 1.00 95.75 88 LEU A O 1
ATOM 720 N N . LEU A 1 89 ? 4.243 0.239 10.351 1.00 93.75 89 LEU A N 1
ATOM 721 C CA . LEU A 1 89 ? 4.630 0.510 11.744 1.00 93.75 89 LEU A CA 1
ATOM 722 C C . LEU A 1 89 ? 5.758 1.546 11.853 1.00 93.75 89 LEU A C 1
ATOM 724 O O . LEU A 1 89 ? 6.142 1.961 12.946 1.00 93.75 89 LEU A O 1
ATOM 728 N N . GLY A 1 90 ? 6.300 1.995 10.719 1.00 93.25 90 GLY A N 1
ATOM 729 C CA . GLY A 1 90 ? 7.317 3.038 10.686 1.00 93.25 90 GLY A CA 1
ATOM 730 C C . GLY A 1 90 ? 8.674 2.596 11.224 1.00 93.25 90 GLY A C 1
ATOM 731 O O . GLY A 1 90 ? 9.418 3.440 11.732 1.00 93.25 90 GLY A O 1
ATOM 732 N N . ILE A 1 91 ? 9.004 1.309 11.129 1.00 92.38 91 ILE A N 1
ATOM 733 C CA . ILE A 1 91 ? 10.317 0.784 11.519 1.00 92.38 91 ILE A CA 1
ATOM 734 C C . ILE A 1 91 ? 11.371 1.286 10.534 1.00 92.38 91 ILE A C 1
ATOM 736 O O . ILE A 1 91 ? 11.230 1.107 9.326 1.00 92.38 91 ILE A O 1
ATOM 740 N N . ASN A 1 92 ? 12.439 1.910 11.032 1.00 90.44 92 ASN A N 1
ATOM 741 C CA . ASN A 1 92 ? 13.549 2.330 10.179 1.00 90.44 92 ASN A CA 1
ATOM 742 C C . ASN A 1 92 ? 14.376 1.103 9.775 1.00 90.44 92 ASN A C 1
ATOM 744 O O . ASN A 1 92 ? 14.905 0.395 10.634 1.00 90.44 92 ASN A O 1
ATOM 748 N N . ARG A 1 93 ? 14.485 0.858 8.470 1.00 88.75 93 ARG A N 1
ATOM 749 C CA . ARG A 1 93 ? 15.263 -0.234 7.880 1.00 88.75 93 ARG A CA 1
ATOM 750 C C . ARG A 1 93 ? 15.975 0.278 6.635 1.00 88.75 93 ARG A C 1
ATOM 752 O O . ARG A 1 93 ? 15.451 1.148 5.950 1.00 88.75 93 ARG A O 1
ATOM 759 N N . THR A 1 94 ? 17.140 -0.291 6.355 1.00 88.38 94 THR A N 1
ATOM 760 C CA . THR A 1 94 ? 17.773 -0.218 5.036 1.00 88.38 94 THR A CA 1
ATOM 761 C C . THR A 1 94 ? 17.483 -1.535 4.333 1.00 88.38 94 THR A C 1
ATOM 763 O O . THR A 1 94 ? 17.677 -2.597 4.929 1.00 88.38 94 THR A O 1
ATOM 766 N N . PHE A 1 95 ? 17.007 -1.481 3.095 1.00 86.31 95 PHE A N 1
ATOM 767 C CA . PHE A 1 95 ? 16.706 -2.676 2.315 1.00 86.31 95 PHE A CA 1
ATOM 768 C C . PHE A 1 95 ? 17.953 -3.024 1.495 1.00 86.31 95 PHE A C 1
ATOM 770 O O . PHE A 1 95 ? 18.348 -2.285 0.601 1.00 86.31 95 PHE A O 1
ATOM 777 N N . HIS A 1 96 ? 18.654 -4.087 1.902 1.00 65.31 96 HIS A N 1
ATOM 778 C CA . HIS A 1 96 ? 19.961 -4.476 1.347 1.00 65.31 96 HIS A CA 1
ATOM 779 C C . HIS A 1 96 ? 19.865 -5.476 0.188 1.00 65.31 96 HIS A C 1
ATOM 781 O O . HIS A 1 96 ? 20.875 -5.785 -0.442 1.00 65.31 96 HIS A O 1
ATOM 787 N N . THR A 1 97 ? 18.681 -6.031 -0.061 1.00 60.31 97 THR A N 1
ATOM 788 C CA . THR A 1 97 ? 18.439 -6.984 -1.141 1.00 60.31 97 THR A CA 1
ATOM 789 C C . THR A 1 97 ? 18.583 -6.293 -2.495 1.00 60.31 97 THR A C 1
ATOM 791 O O . THR A 1 97 ? 18.233 -5.123 -2.631 1.00 60.31 97 THR A O 1
ATOM 794 N N . LEU A 1 98 ? 19.094 -7.021 -3.499 1.00 59.38 98 LEU A N 1
ATOM 795 C CA . LEU A 1 98 ? 19.061 -6.576 -4.895 1.00 59.38 98 LEU A CA 1
ATOM 796 C C . LEU A 1 98 ? 17.618 -6.173 -5.207 1.00 59.38 98 LEU A C 1
ATOM 798 O O . LEU A 1 98 ? 16.725 -7.017 -5.123 1.00 59.38 98 LEU A O 1
ATOM 802 N N . GLU A 1 99 ? 17.402 -4.895 -5.509 1.00 59.34 99 GLU A N 1
ATOM 803 C CA . GLU A 1 99 ? 16.082 -4.259 -5.621 1.00 59.34 99 GLU A CA 1
ATOM 804 C C . GLU A 1 99 ? 15.122 -5.055 -6.529 1.00 59.34 99 GLU A C 1
ATOM 806 O O . GLU A 1 99 ? 13.933 -5.160 -6.252 1.00 59.34 99 GLU A O 1
ATOM 811 N N . GLN A 1 100 ? 15.685 -5.756 -7.516 1.00 60.50 100 GLN A N 1
ATOM 812 C CA . GLN A 1 100 ? 15.028 -6.649 -8.473 1.00 60.50 100 GLN A CA 1
ATOM 813 C C . GLN A 1 100 ? 14.397 -7.937 -7.900 1.00 60.50 100 GLN A C 1
ATOM 815 O O . GLN A 1 100 ? 13.764 -8.683 -8.642 1.00 60.50 100 GLN A O 1
ATOM 820 N N . ARG A 1 101 ? 14.593 -8.260 -6.615 1.00 71.44 101 ARG A N 1
ATOM 821 C CA . ARG A 1 101 ? 13.986 -9.440 -5.958 1.00 71.44 101 ARG A CA 1
ATOM 822 C C . ARG A 1 101 ? 12.997 -9.079 -4.856 1.00 71.44 101 ARG A C 1
ATOM 824 O O . ARG A 1 101 ? 12.531 -9.966 -4.147 1.00 71.44 101 ARG A O 1
ATOM 831 N N . ILE A 1 102 ? 12.729 -7.791 -4.667 1.00 85.94 102 ILE A N 1
ATOM 832 C CA . ILE A 1 102 ? 11.823 -7.315 -3.631 1.00 85.94 102 ILE A CA 1
ATOM 833 C C . ILE A 1 102 ? 10.442 -7.128 -4.248 1.00 85.94 102 ILE A C 1
ATOM 835 O O . ILE A 1 102 ? 10.229 -6.232 -5.058 1.00 85.94 102 ILE A O 1
ATOM 839 N N . HIS A 1 103 ? 9.478 -7.932 -3.809 1.00 92.69 103 HIS A N 1
ATOM 840 C CA . HIS A 1 103 ? 8.075 -7.740 -4.160 1.00 92.69 103 HIS A CA 1
ATOM 841 C C . HIS A 1 103 ? 7.395 -6.908 -3.084 1.00 92.69 103 HIS A C 1
ATOM 843 O O . HIS A 1 103 ? 7.311 -7.306 -1.918 1.00 92.69 103 HIS A O 1
ATOM 849 N N . THR A 1 104 ? 6.906 -5.728 -3.459 1.00 93.75 104 THR A N 1
ATOM 850 C CA . THR A 1 104 ? 6.181 -4.871 -2.526 1.00 93.75 104 THR A CA 1
ATOM 851 C C . THR A 1 104 ? 5.151 -3.980 -3.231 1.00 93.75 104 THR A C 1
ATOM 853 O O . THR A 1 104 ? 5.502 -3.250 -4.155 1.00 93.75 104 THR A O 1
ATOM 856 N N . PRO A 1 105 ? 3.880 -3.978 -2.784 1.00 94.44 105 PRO A N 1
ATOM 857 C CA . PRO A 1 105 ? 2.859 -3.049 -3.279 1.00 94.44 105 PRO A CA 1
ATOM 858 C C . PRO A 1 105 ? 2.961 -1.657 -2.641 1.00 94.44 105 PRO A C 1
ATOM 860 O O . PRO A 1 105 ? 2.164 -0.771 -2.939 1.00 94.44 105 PRO A O 1
ATOM 863 N N . GLU A 1 106 ? 3.891 -1.428 -1.710 1.00 94.38 106 GLU A N 1
ATOM 864 C CA . GLU A 1 106 ? 3.845 -0.248 -0.836 1.00 94.38 106 GLU A CA 1
ATOM 865 C C . GLU A 1 106 ? 4.131 1.078 -1.551 1.00 94.38 106 GLU A C 1
ATOM 867 O O . GLU A 1 106 ? 3.767 2.138 -1.033 1.00 94.38 106 GLU A O 1
ATOM 872 N N . PHE A 1 107 ? 4.725 1.021 -2.746 1.00 91.75 107 PHE A N 1
ATOM 873 C CA . PHE A 1 107 ? 4.952 2.175 -3.622 1.00 91.75 107 PHE A CA 1
ATOM 874 C C . PHE A 1 107 ? 3.821 2.432 -4.616 1.00 91.75 107 PHE A C 1
ATOM 876 O O . PHE A 1 107 ? 3.818 3.486 -5.247 1.00 91.75 107 PHE A O 1
ATOM 883 N N . THR A 1 108 ? 2.847 1.527 -4.711 1.00 91.25 108 THR A N 1
ATOM 884 C CA . THR A 1 108 ? 1.621 1.688 -5.508 1.00 91.25 108 THR A CA 1
ATOM 885 C C . THR A 1 108 ? 0.356 1.733 -4.636 1.00 91.25 108 THR A C 1
ATOM 887 O O . THR A 1 108 ? -0.747 2.017 -5.101 1.00 91.25 108 THR A O 1
ATOM 890 N N . ALA A 1 109 ? 0.504 1.546 -3.319 1.00 87.12 109 ALA A N 1
ATOM 891 C CA . ALA A 1 109 ? -0.570 1.651 -2.340 1.00 87.12 109 ALA A CA 1
ATOM 892 C C . ALA A 1 109 ? -0.990 3.113 -2.080 1.00 87.12 109 ALA A C 1
ATOM 894 O O . ALA A 1 109 ? -0.463 3.806 -1.198 1.00 87.12 109 ALA A O 1
ATOM 895 N N . GLN A 1 110 ? -2.026 3.567 -2.783 1.00 88.75 110 GLN A N 1
ATOM 896 C CA . GLN A 1 110 ? -2.596 4.911 -2.642 1.00 88.75 110 GLN A CA 1
ATOM 897 C C . GLN A 1 110 ? -3.245 5.185 -1.274 1.00 88.75 110 GLN A C 1
ATOM 899 O O . GLN A 1 110 ? -3.694 4.278 -0.569 1.00 88.75 110 GLN A O 1
ATOM 904 N N . GLY A 1 111 ? -3.295 6.464 -0.883 1.00 90.81 111 GLY A N 1
ATOM 905 C CA . GLY A 1 111 ? -3.897 6.959 0.364 1.00 90.81 111 GLY A CA 1
ATOM 906 C C . GLY A 1 111 ? -2.879 7.364 1.439 1.00 90.81 111 GLY A C 1
ATOM 907 O O . GLY A 1 111 ? -1.714 6.976 1.378 1.00 90.81 111 GLY A O 1
ATOM 908 N N . MET A 1 112 ? -3.338 8.119 2.442 1.00 94.25 112 MET A N 1
ATOM 909 C CA . MET A 1 112 ? -2.469 8.854 3.381 1.00 94.25 112 MET A CA 1
ATOM 910 C C . MET A 1 112 ? -2.111 8.109 4.673 1.00 94.25 112 MET A C 1
ATOM 912 O O . MET A 1 112 ? -1.065 8.369 5.258 1.00 94.25 112 MET A O 1
ATOM 916 N N . ALA A 1 113 ? -2.961 7.193 5.138 1.00 94.81 113 ALA A N 1
ATOM 917 C CA . ALA A 1 113 ? -2.732 6.490 6.400 1.00 94.81 113 ALA A CA 1
ATOM 918 C C . ALA A 1 113 ? -1.532 5.531 6.327 1.00 94.81 113 ALA A C 1
ATOM 920 O O . ALA A 1 113 ? -1.180 5.031 5.250 1.00 94.81 113 ALA A O 1
ATOM 921 N N . ALA A 1 114 ? -0.959 5.220 7.492 1.00 95.75 114 ALA A N 1
ATOM 922 C CA . ALA A 1 114 ? -0.067 4.079 7.627 1.00 95.75 114 ALA A CA 1
ATOM 923 C C . ALA A 1 114 ? -0.865 2.808 7.326 1.00 95.75 114 ALA A C 1
ATOM 925 O O . ALA A 1 114 ? -1.945 2.581 7.876 1.00 95.75 114 ALA A O 1
ATOM 926 N N . LYS A 1 115 ? -0.358 2.025 6.382 1.00 96.19 115 LYS A N 1
ATOM 927 C CA . LYS A 1 115 ? -1.007 0.819 5.871 1.00 96.19 115 LYS A CA 1
ATOM 928 C C . LYS A 1 115 ? 0.031 -0.113 5.290 1.00 96.19 115 LYS A C 1
ATOM 930 O O . LYS A 1 115 ? 1.107 0.372 4.978 1.00 96.19 115 LYS A O 1
ATOM 935 N N . ALA A 1 116 ? -0.264 -1.389 5.146 1.00 96.00 116 ALA A N 1
ATOM 936 C CA . ALA A 1 116 ? 0.547 -2.282 4.337 1.00 96.00 116 ALA A CA 1
ATOM 937 C C . ALA A 1 116 ? -0.271 -3.495 3.918 1.00 96.00 116 ALA A C 1
ATO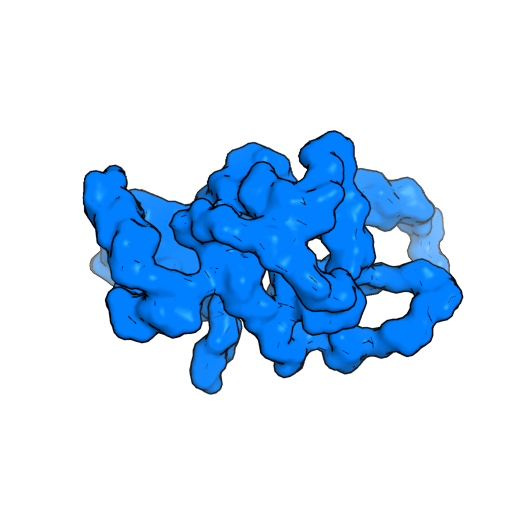M 939 O O . ALA A 1 116 ? -1.201 -3.895 4.621 1.00 96.00 116 ALA A O 1
ATOM 940 N N . TRP A 1 117 ? 0.095 -4.089 2.793 1.00 95.31 117 TRP A N 1
ATOM 941 C CA . TRP A 1 117 ? -0.426 -5.389 2.410 1.00 95.31 117 TRP A CA 1
ATOM 942 C C . TRP A 1 117 ? 0.361 -6.497 3.099 1.00 95.31 117 TRP A C 1
ATOM 944 O O . TRP A 1 117 ? 1.596 -6.506 3.106 1.00 95.31 117 TRP A O 1
ATOM 954 N N . ILE A 1 118 ? -0.373 -7.443 3.675 1.00 93.06 118 ILE A N 1
ATOM 955 C CA . ILE A 1 118 ? 0.174 -8.623 4.337 1.00 93.06 118 ILE A CA 1
ATOM 956 C C . ILE A 1 118 ? -0.454 -9.852 3.694 1.00 93.06 118 ILE A C 1
ATOM 958 O O . ILE A 1 118 ? -1.674 -9.938 3.557 1.00 93.06 118 ILE A O 1
ATOM 962 N N . ARG A 1 119 ? 0.393 -10.800 3.286 1.00 91.50 119 ARG A N 1
ATOM 963 C CA . ARG A 1 119 ? -0.053 -12.115 2.828 1.00 91.50 119 ARG A CA 1
ATOM 964 C C . ARG A 1 119 ? -0.139 -13.061 4.017 1.00 91.50 119 ARG A C 1
ATOM 966 O O . ARG A 1 119 ? 0.862 -13.314 4.688 1.00 91.50 119 ARG A O 1
ATOM 973 N N . GLU A 1 120 ? -1.325 -13.601 4.227 1.00 89.38 120 GLU A N 1
ATOM 974 C CA . GLU A 1 120 ? -1.625 -14.635 5.208 1.00 89.38 120 GLU A CA 1
ATOM 975 C C . GLU A 1 120 ? -2.067 -15.925 4.512 1.00 89.38 120 GLU A C 1
ATOM 977 O O . GLU A 1 120 ? -2.187 -15.974 3.287 1.00 89.38 120 GLU A O 1
ATOM 982 N N . ALA A 1 121 ? -2.297 -16.986 5.290 1.00 87.88 121 ALA A N 1
ATOM 983 C CA . ALA A 1 121 ? -2.680 -18.293 4.757 1.00 87.88 121 ALA A CA 1
ATOM 984 C C . ALA A 1 121 ? -3.986 -18.247 3.939 1.00 87.88 121 ALA A C 1
ATOM 986 O O . ALA A 1 121 ? -4.123 -18.968 2.957 1.00 87.88 121 ALA A O 1
ATOM 987 N N . GLU A 1 122 ? -4.922 -17.375 4.318 1.00 89.69 122 GLU A N 1
ATOM 988 C CA . GLU A 1 122 ? -6.246 -17.247 3.694 1.00 89.69 122 GLU A CA 1
ATOM 989 C C . GLU A 1 122 ? -6.312 -16.199 2.563 1.00 89.69 122 GLU A C 1
ATOM 991 O O . GLU A 1 122 ? -7.340 -16.060 1.885 1.00 89.69 122 GLU A O 1
ATOM 996 N N . GLY A 1 123 ? -5.224 -15.455 2.332 1.00 91.81 123 GLY A N 1
ATOM 997 C CA . GLY A 1 123 ? -5.143 -14.469 1.256 1.00 91.81 123 GLY A CA 1
ATOM 998 C C . GLY A 1 123 ? -4.332 -13.220 1.587 1.00 91.81 123 GLY A C 1
ATOM 999 O O . GLY A 1 123 ? -3.519 -13.190 2.509 1.00 91.81 123 GLY A O 1
ATOM 1000 N N . LEU A 1 124 ? -4.538 -12.181 0.779 1.00 93.62 124 LEU A N 1
ATOM 1001 C CA . LEU A 1 124 ? -3.961 -10.854 0.975 1.00 93.62 124 LEU A CA 1
ATOM 1002 C C . LEU A 1 124 ? -4.917 -9.987 1.789 1.00 93.62 124 LEU A C 1
ATOM 1004 O O . LEU A 1 124 ? -6.117 -9.987 1.538 1.00 93.62 124 LEU A O 1
ATOM 1008 N N . TYR A 1 125 ? -4.361 -9.234 2.732 1.00 94.31 125 TYR A N 1
ATOM 1009 C CA . TYR A 1 125 ? -5.107 -8.340 3.606 1.00 94.31 125 TYR A CA 1
ATOM 1010 C C . TYR A 1 125 ? -4.433 -6.973 3.647 1.00 94.31 125 TYR A C 1
ATOM 1012 O O . TYR A 1 125 ? -3.205 -6.870 3.732 1.00 94.31 125 TYR A O 1
ATOM 1020 N N . LEU A 1 126 ? -5.236 -5.912 3.617 1.00 95.50 126 LEU A N 1
ATOM 1021 C CA . LEU A 1 126 ? -4.759 -4.549 3.806 1.00 95.50 126 LEU A CA 1
ATOM 1022 C C . LEU A 1 126 ? -4.861 -4.179 5.283 1.00 95.50 126 LEU A C 1
ATOM 1024 O O . LEU A 1 126 ? -5.947 -3.887 5.788 1.00 95.50 126 LEU A O 1
ATOM 1028 N N . TYR A 1 127 ? -3.713 -4.137 5.946 1.00 96.06 127 TYR A N 1
ATOM 1029 C CA . TYR A 1 127 ? -3.569 -3.647 7.308 1.00 96.06 127 TYR A CA 1
ATOM 1030 C C . TYR A 1 127 ? -3.442 -2.132 7.320 1.00 96.06 127 TYR A C 1
ATOM 1032 O O . TYR A 1 127 ? -2.833 -1.540 6.428 1.00 96.06 127 TYR A O 1
ATOM 1040 N N . LYS A 1 128 ? -3.996 -1.495 8.348 1.00 96.06 128 LYS A N 1
ATOM 1041 C CA . LYS A 1 128 ? -3.969 -0.048 8.555 1.00 96.06 128 LYS A CA 1
ATOM 1042 C C . LYS A 1 128 ? -3.780 0.278 10.030 1.00 96.06 128 LYS A C 1
ATOM 1044 O O . LYS A 1 128 ? -4.141 -0.508 10.904 1.00 96.06 128 LYS A O 1
ATOM 1049 N N . VAL A 1 129 ? -3.228 1.458 10.289 1.00 95.62 129 VAL A N 1
ATOM 1050 C CA . VAL A 1 129 ? -3.171 2.057 11.625 1.00 95.62 129 VAL A CA 1
ATOM 1051 C C . VAL A 1 129 ? -4.032 3.312 11.639 1.00 95.62 129 VAL A C 1
ATOM 1053 O O . VAL A 1 129 ? -3.928 4.158 10.747 1.00 95.62 129 VAL A O 1
ATOM 1056 N N . GLY A 1 130 ? -4.895 3.432 12.646 1.00 95.06 130 GLY A N 1
ATOM 1057 C CA . GLY A 1 130 ? -5.732 4.612 12.832 1.00 95.06 130 GLY A CA 1
ATOM 1058 C C . GLY A 1 130 ? -6.766 4.460 13.946 1.00 95.06 130 GLY A C 1
ATOM 1059 O O . GLY A 1 130 ? -6.808 3.462 14.658 1.00 95.06 130 GLY A O 1
ATOM 1060 N N . LYS A 1 131 ? -7.625 5.475 14.100 1.00 94.44 131 LYS A N 1
ATOM 1061 C CA . LYS A 1 131 ? -8.605 5.541 15.207 1.00 94.44 131 LYS A CA 1
ATOM 1062 C C . LYS A 1 131 ? -10.054 5.329 14.787 1.00 94.44 131 LYS A C 1
ATOM 1064 O O . LYS A 1 131 ? -10.859 4.863 15.580 1.00 94.44 131 LYS A O 1
ATOM 1069 N N . LYS A 1 132 ? -10.407 5.745 13.567 1.00 94.62 132 LYS A N 1
ATOM 1070 C CA . LYS A 1 132 ? -11.809 5.987 13.184 1.00 94.62 132 LYS A CA 1
ATOM 1071 C C . LYS A 1 132 ? -12.446 4.848 12.394 1.00 94.62 132 LYS A C 1
ATOM 1073 O O . LYS A 1 132 ? -13.637 4.612 12.543 1.00 94.62 132 LYS A O 1
ATOM 1078 N N . GLU A 1 133 ? -11.675 4.152 11.564 1.00 95.44 133 GLU A N 1
ATOM 1079 C CA . GLU A 1 133 ? -12.230 3.200 10.590 1.00 95.44 133 GLU A CA 1
ATOM 1080 C C . GLU A 1 133 ? -12.796 1.943 11.259 1.00 95.44 133 GLU A C 1
ATOM 1082 O O . GLU A 1 133 ? -13.888 1.512 10.902 1.00 95.44 133 GLU A O 1
ATOM 1087 N N . LEU A 1 134 ? -12.113 1.409 12.277 1.00 95.38 134 LEU A N 1
ATOM 1088 C CA . LEU A 1 134 ? -12.594 0.248 13.027 1.00 95.38 134 LEU A CA 1
ATOM 1089 C C . LEU A 1 134 ? -13.909 0.546 13.789 1.00 95.38 134 LEU A C 1
ATOM 1091 O O . LEU A 1 134 ? -14.873 -0.195 13.590 1.00 95.38 134 LEU A O 1
ATOM 1095 N N . PRO A 1 135 ? -14.034 1.633 14.585 1.00 95.81 135 PRO A N 1
ATOM 1096 C CA . PRO A 1 135 ? -15.324 2.020 15.165 1.00 95.81 135 PRO A CA 1
ATOM 1097 C C . PRO A 1 135 ? -16.413 2.289 14.122 1.00 95.81 135 PRO A C 1
ATOM 1099 O O . PRO A 1 135 ? -17.545 1.852 14.309 1.00 95.81 135 PRO A O 1
ATOM 1102 N N . ALA A 1 136 ? -16.083 2.967 13.017 1.00 96.81 136 ALA A N 1
ATOM 1103 C CA . ALA A 1 136 ? -17.044 3.234 11.950 1.00 96.81 136 ALA A CA 1
ATOM 1104 C C . ALA A 1 136 ? -17.578 1.933 11.333 1.00 96.81 136 ALA A C 1
ATOM 1106 O O . ALA A 1 136 ? -18.787 1.786 11.188 1.00 96.81 136 ALA A O 1
ATOM 1107 N N . SER A 1 137 ? -16.705 0.962 11.048 1.00 97.12 137 SER A N 1
ATOM 1108 C CA . SER A 1 137 ? -17.117 -0.361 10.569 1.00 97.12 137 SER A CA 1
ATOM 1109 C C . SER A 1 137 ? -18.027 -1.076 11.575 1.00 97.12 137 SER A C 1
ATOM 1111 O O . SER A 1 137 ? -19.078 -1.581 11.192 1.00 97.12 137 SER A O 1
ATOM 1113 N N . ARG A 1 138 ? -17.704 -1.044 12.877 1.00 96.62 138 ARG A N 1
ATOM 1114 C CA . ARG A 1 138 ? -18.562 -1.636 13.923 1.00 96.62 138 ARG A CA 1
ATOM 1115 C C . ARG A 1 138 ? -19.954 -0.994 13.970 1.00 96.62 138 ARG A C 1
ATOM 1117 O O . ARG A 1 138 ? -20.944 -1.714 14.070 1.00 96.62 138 ARG A O 1
ATOM 1124 N N . ILE A 1 139 ? -20.041 0.335 13.857 1.00 97.94 139 ILE A N 1
ATOM 1125 C CA . ILE A 1 139 ? -21.322 1.063 13.822 1.00 97.94 139 ILE A CA 1
ATOM 1126 C C . ILE A 1 139 ? -22.134 0.667 12.586 1.00 97.94 139 ILE A C 1
ATOM 1128 O O . ILE A 1 139 ? -23.303 0.317 12.715 1.00 97.94 139 ILE A O 1
ATOM 1132 N N . LEU A 1 140 ? -21.525 0.681 11.397 1.00 97.94 140 LEU A N 1
ATOM 1133 C CA . LEU A 1 140 ? -22.209 0.305 10.156 1.00 97.94 140 LEU A CA 1
ATOM 1134 C C . LEU A 1 140 ? -22.691 -1.152 10.194 1.00 97.94 140 LEU A C 1
ATOM 1136 O O . LEU A 1 140 ? -23.801 -1.434 9.750 1.00 97.94 140 LEU A O 1
ATOM 1140 N N . GLY A 1 141 ? -21.903 -2.055 10.785 1.00 97.31 141 GLY A N 1
ATOM 1141 C CA . GLY A 1 141 ? -22.295 -3.447 11.012 1.00 97.31 141 GLY A CA 1
ATOM 1142 C C . GLY A 1 141 ? -23.488 -3.585 11.958 1.00 97.31 141 GLY A C 1
ATOM 1143 O O . GLY A 1 141 ? -24.427 -4.313 11.646 1.00 97.31 141 GLY A O 1
ATOM 1144 N N . ALA A 1 142 ? -23.501 -2.842 13.069 1.00 97.81 142 ALA A N 1
ATOM 1145 C CA . ALA A 1 142 ? -24.628 -2.826 14.005 1.00 97.81 142 ALA A CA 1
ATOM 1146 C C . ALA A 1 142 ? -25.915 -2.257 13.381 1.00 97.81 142 ALA A C 1
ATOM 1148 O O . ALA A 1 142 ? -27.012 -2.681 13.735 1.00 97.81 142 ALA A O 1
ATOM 1149 N N . LEU A 1 143 ? -25.779 -1.328 12.430 1.00 98.12 143 LEU A N 1
ATOM 1150 C CA . LEU A 1 143 ? -26.884 -0.751 11.659 1.00 98.12 143 LEU A CA 1
ATOM 1151 C C . LEU A 1 143 ? -27.273 -1.580 10.425 1.00 98.12 143 LEU A C 1
ATOM 1153 O O . LEU A 1 143 ? -28.072 -1.104 9.625 1.00 98.12 143 LEU A O 1
ATOM 1157 N N . THR A 1 144 ? -26.674 -2.763 10.242 1.00 97.31 144 THR A N 1
ATOM 1158 C CA . THR A 1 144 ? -26.880 -3.652 9.083 1.00 97.31 144 THR A CA 1
ATOM 1159 C C . THR A 1 144 ? -26.672 -2.973 7.722 1.00 97.31 144 THR A C 1
ATOM 1161 O O . THR A 1 144 ? -27.218 -3.400 6.703 1.00 97.31 144 THR A O 1
ATOM 1164 N N . LEU A 1 145 ? -25.830 -1.936 7.679 1.00 97.69 145 LEU A N 1
ATOM 1165 C CA . LEU A 1 145 ? -25.505 -1.208 6.458 1.00 97.69 145 LEU A CA 1
ATOM 1166 C C . LEU A 1 145 ? -24.378 -1.921 5.689 1.00 97.69 145 LEU A C 1
ATOM 1168 O O . LEU A 1 145 ? -23.325 -2.203 6.276 1.00 97.69 145 LEU A O 1
ATOM 1172 N N . PRO A 1 146 ? -24.543 -2.179 4.375 1.00 97.31 146 PRO A N 1
ATOM 1173 C CA . PRO A 1 146 ? -23.480 -2.739 3.546 1.00 97.31 146 PRO A CA 1
ATOM 1174 C C . PRO A 1 146 ? -22.238 -1.844 3.550 1.00 97.31 146 PRO A C 1
ATOM 1176 O O . PRO A 1 146 ? -22.307 -0.662 3.215 1.00 97.31 146 PRO A O 1
ATOM 1179 N N . HIS A 1 147 ? -21.092 -2.403 3.934 1.00 95.62 147 HIS A N 1
ATOM 1180 C CA . HIS A 1 147 ? -19.824 -1.682 3.990 1.00 95.62 147 HIS A CA 1
ATOM 1181 C C . HIS A 1 147 ? -18.636 -2.650 3.947 1.00 95.62 147 HIS A C 1
ATOM 1183 O O . HIS A 1 147 ? -18.789 -3.861 4.110 1.00 95.62 147 HIS A O 1
ATOM 1189 N N . VAL A 1 148 ? -17.432 -2.108 3.756 1.00 94.19 148 VAL A N 1
ATOM 1190 C CA . VAL A 1 148 ? -16.193 -2.884 3.878 1.00 94.19 148 VAL A CA 1
ATOM 1191 C C . VAL A 1 148 ? -15.873 -3.091 5.357 1.00 94.19 148 VAL A C 1
ATOM 1193 O O . VAL A 1 148 ? -15.532 -2.134 6.054 1.00 94.19 148 VAL A O 1
ATOM 1196 N N . GLY A 1 149 ? -15.990 -4.335 5.817 1.00 95.44 149 GLY A N 1
ATOM 1197 C CA . GLY A 1 149 ? -15.721 -4.715 7.200 1.00 95.44 149 GLY A CA 1
ATOM 1198 C C . GLY A 1 149 ? -14.238 -4.622 7.556 1.00 95.44 149 GLY A C 1
ATOM 1199 O O . GLY A 1 149 ? -13.382 -5.061 6.788 1.00 95.44 149 GLY A O 1
ATOM 1200 N N . TYR A 1 150 ? -13.946 -4.079 8.735 1.00 96.50 150 TYR A N 1
ATOM 1201 C CA . TYR A 1 150 ? -12.610 -4.082 9.321 1.00 96.50 150 TYR A CA 1
ATOM 1202 C C . TYR A 1 150 ? -12.583 -4.915 10.599 1.00 96.50 150 TYR A C 1
ATOM 1204 O O . TYR A 1 150 ? -13.460 -4.797 11.455 1.00 96.50 150 TYR A O 1
ATOM 1212 N N . MET A 1 151 ? -11.536 -5.723 10.737 1.00 95.00 151 MET A N 1
ATOM 1213 C CA . MET A 1 151 ? -11.262 -6.538 11.916 1.00 95.00 151 MET A CA 1
ATOM 1214 C C . MET A 1 151 ? -10.055 -5.980 12.658 1.00 95.00 151 MET A C 1
ATOM 1216 O O . MET A 1 151 ? -9.118 -5.469 12.048 1.00 95.00 151 MET A O 1
ATOM 1220 N N . GLU A 1 152 ? -10.091 -6.040 13.984 1.00 95.00 152 GLU A N 1
ATOM 1221 C CA . GLU A 1 152 ? -8.959 -5.633 14.814 1.00 95.00 152 GLU A CA 1
ATOM 1222 C C . GLU A 1 152 ? -7.821 -6.646 14.669 1.00 95.00 152 GLU A C 1
ATOM 1224 O O . GLU A 1 152 ? -8.064 -7.851 14.643 1.00 95.00 152 GLU A O 1
ATOM 1229 N N . ALA A 1 153 ? -6.589 -6.161 14.527 1.00 93.56 153 ALA A N 1
ATOM 1230 C CA . ALA A 1 153 ? -5.427 -7.022 14.370 1.00 93.56 153 ALA A CA 1
ATOM 1231 C C . ALA A 1 153 ? -4.988 -7.586 15.725 1.00 93.56 153 ALA A C 1
ATOM 1233 O O . ALA A 1 153 ? -4.772 -6.840 16.680 1.00 93.56 153 ALA A O 1
ATOM 1234 N N . GLU A 1 154 ? -4.782 -8.898 15.798 1.00 89.75 154 GLU A N 1
ATOM 1235 C CA . GLU A 1 154 ? -4.201 -9.517 16.986 1.00 89.75 154 GLU A CA 1
ATOM 1236 C C . GLU A 1 154 ? -2.699 -9.227 17.089 1.00 89.75 154 GLU A C 1
ATOM 1238 O O . GLU A 1 154 ? -1.966 -9.249 16.095 1.00 89.75 154 GLU A O 1
ATOM 1243 N N . ASN A 1 155 ? -2.207 -9.039 18.317 1.00 85.88 155 ASN A N 1
ATOM 1244 C CA . ASN A 1 155 ? -0.779 -8.812 18.563 1.00 85.88 155 ASN A CA 1
ATOM 1245 C C . ASN A 1 155 ? 0.094 -9.956 18.032 1.00 85.88 155 ASN A C 1
ATOM 1247 O O . ASN A 1 155 ? 1.136 -9.695 17.445 1.00 85.88 155 ASN A O 1
ATOM 1251 N N . SER A 1 156 ? -0.361 -11.204 18.159 1.00 84.00 156 SER A N 1
ATOM 1252 C CA . SER A 1 156 ? 0.311 -12.396 17.622 1.00 84.00 156 SER A CA 1
ATOM 1253 C C . SER A 1 156 ? 0.533 -12.319 16.102 1.00 84.00 156 SER A C 1
ATOM 1255 O O . SER A 1 156 ? 1.551 -12.786 15.590 1.00 84.00 156 SER A O 1
ATOM 1257 N N . GLY A 1 157 ? -0.404 -11.713 15.365 1.00 82.75 157 GLY A N 1
ATOM 1258 C CA . GLY A 1 157 ? -0.295 -11.468 13.929 1.00 82.75 157 GLY A CA 1
ATOM 1259 C C . GLY A 1 157 ? 0.723 -10.375 13.613 1.00 82.75 157 GLY A C 1
ATOM 1260 O O . GLY A 1 157 ? 1.578 -10.557 12.746 1.00 82.75 157 GLY A O 1
ATOM 1261 N N . LEU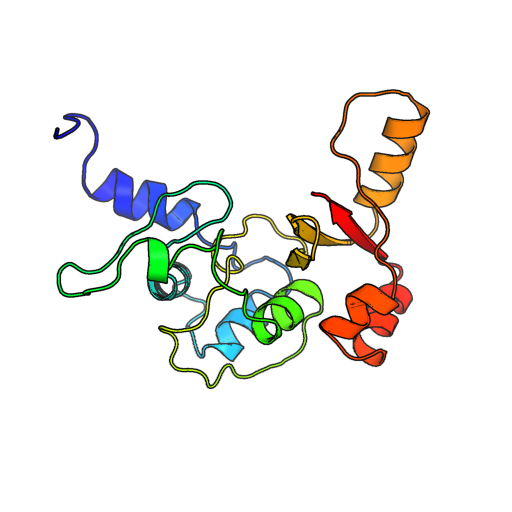 A 1 158 ? 0.684 -9.273 14.364 1.00 86.12 158 LEU A N 1
ATOM 1262 C CA . LEU A 1 158 ? 1.604 -8.144 14.197 1.00 86.12 158 LEU A CA 1
ATOM 1263 C C . LEU A 1 158 ? 3.047 -8.492 14.589 1.00 86.12 158 LEU A C 1
ATOM 1265 O O . LEU A 1 158 ? 3.991 -8.015 13.958 1.00 86.12 158 LEU A O 1
ATOM 1269 N N . GLU A 1 159 ? 3.234 -9.375 15.569 1.00 87.38 159 GLU A N 1
ATOM 1270 C CA . GLU A 1 159 ? 4.552 -9.848 16.009 1.00 87.38 159 GLU A CA 1
ATOM 1271 C C . GLU A 1 159 ? 5.307 -10.619 14.906 1.00 87.38 159 GLU A C 1
ATOM 1273 O O . GLU A 1 159 ? 6.532 -10.730 14.939 1.00 87.38 159 GLU A O 1
ATOM 1278 N N . LYS A 1 160 ? 4.607 -11.081 13.856 1.00 84.88 160 LYS A N 1
ATOM 1279 C CA . LYS A 1 160 ? 5.225 -11.700 12.667 1.00 84.88 160 LYS A CA 1
ATOM 1280 C C . LYS A 1 160 ? 5.974 -10.700 11.782 1.00 84.88 160 LYS A C 1
ATOM 1282 O O . LYS A 1 160 ? 6.778 -11.122 10.946 1.00 84.88 160 LYS A O 1
ATOM 1287 N N . ILE A 1 161 ? 5.674 -9.406 11.908 1.00 83.75 161 ILE A N 1
ATOM 1288 C CA . ILE A 1 161 ? 6.242 -8.336 11.074 1.00 83.75 161 ILE A CA 1
ATOM 1289 C C . ILE A 1 161 ? 6.987 -7.271 11.884 1.00 83.75 161 ILE A C 1
ATOM 1291 O O . ILE A 1 161 ? 7.731 -6.486 11.300 1.00 83.75 161 ILE A O 1
ATOM 1295 N N . ALA A 1 162 ? 6.832 -7.235 13.208 1.00 86.06 162 ALA A N 1
ATOM 1296 C CA . ALA A 1 162 ? 7.509 -6.271 14.066 1.00 86.06 162 ALA A CA 1
ATOM 1297 C C . ALA A 1 162 ? 7.684 -6.749 15.501 1.00 86.06 162 ALA A C 1
ATOM 1299 O O . ALA A 1 162 ? 6.973 -7.622 15.976 1.00 86.06 162 ALA A O 1
ATOM 1300 N N . ASP A 1 163 ? 8.614 -6.115 16.214 1.00 87.00 163 ASP A N 1
ATOM 1301 C CA . ASP A 1 163 ? 8.739 -6.314 17.651 1.00 87.00 163 ASP A CA 1
ATOM 1302 C C . ASP A 1 163 ? 7.585 -5.663 18.435 1.00 87.00 163 ASP A C 1
ATOM 1304 O O . ASP A 1 163 ? 6.902 -4.737 17.979 1.00 87.00 163 ASP A O 1
ATOM 1308 N N . ARG A 1 164 ? 7.423 -6.126 19.676 1.00 86.75 164 ARG A N 1
ATOM 1309 C CA . ARG A 1 164 ? 6.381 -5.659 20.591 1.00 86.75 164 ARG A CA 1
ATOM 1310 C C . ARG A 1 164 ? 6.486 -4.171 20.923 1.00 86.75 164 ARG A C 1
ATOM 1312 O O . ARG A 1 164 ? 5.469 -3.512 21.093 1.00 86.75 164 ARG A O 1
ATOM 1319 N N . ASN A 1 165 ? 7.693 -3.605 20.935 1.00 87.44 165 ASN A N 1
ATOM 1320 C CA . ASN A 1 165 ? 7.886 -2.191 21.251 1.00 87.44 165 ASN A CA 1
ATOM 1321 C C . ASN A 1 165 ? 7.256 -1.277 20.192 1.00 87.44 165 ASN A C 1
ATOM 1323 O O . ASN A 1 165 ? 6.737 -0.213 20.530 1.00 87.44 165 ASN A O 1
ATOM 1327 N N . HIS A 1 166 ? 7.320 -1.654 18.913 1.00 86.50 166 HIS A N 1
ATOM 1328 C CA . HIS A 1 166 ? 6.677 -0.899 17.835 1.00 86.50 166 HIS A CA 1
ATOM 1329 C C . HIS A 1 166 ? 5.155 -1.031 17.872 1.00 86.50 166 HIS A C 1
ATOM 1331 O O . HIS A 1 166 ? 4.459 -0.036 17.673 1.00 86.50 166 HIS A O 1
ATOM 1337 N N . ILE A 1 167 ? 4.653 -2.224 18.187 1.00 88.44 167 ILE A N 1
ATOM 1338 C CA . ILE A 1 167 ? 3.220 -2.490 18.345 1.00 88.44 167 ILE A CA 1
ATOM 1339 C C . ILE A 1 167 ? 2.657 -1.675 19.522 1.00 88.44 167 ILE A C 1
ATOM 1341 O O . ILE A 1 167 ? 1.696 -0.924 19.362 1.00 88.44 167 ILE A O 1
ATOM 1345 N N . ASP A 1 168 ? 3.322 -1.707 20.677 1.00 89.19 168 ASP A N 1
ATOM 1346 C CA . ASP A 1 168 ? 2.901 -0.980 21.877 1.00 89.19 168 ASP A CA 1
ATOM 1347 C C . ASP A 1 168 ? 2.874 0.541 21.674 1.00 89.19 168 ASP A C 1
ATOM 1349 O O . ASP A 1 168 ? 2.054 1.235 22.277 1.00 89.19 168 ASP A O 1
ATOM 1353 N N . LYS A 1 169 ? 3.762 1.093 20.834 1.00 88.38 169 LYS A N 1
ATOM 1354 C CA . LYS A 1 169 ? 3.767 2.533 20.515 1.00 88.38 169 LYS A CA 1
ATOM 1355 C C . LYS A 1 169 ? 2.477 2.979 19.827 1.00 88.38 169 LYS A C 1
ATOM 1357 O O . LYS A 1 169 ? 2.034 4.095 20.087 1.00 88.38 169 LYS A O 1
ATOM 1362 N N .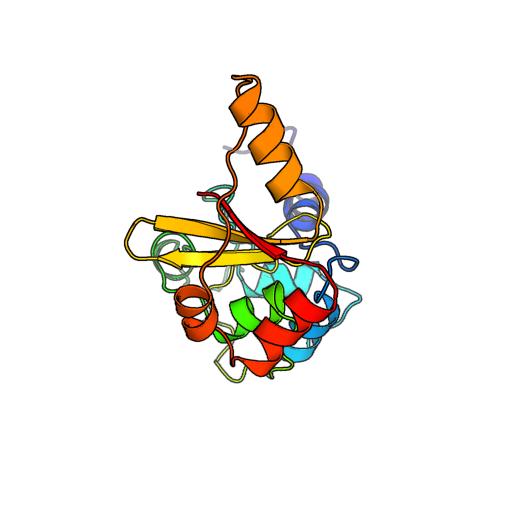 ILE A 1 170 ? 1.889 2.130 18.987 1.00 88.31 170 ILE A N 1
ATOM 1363 C CA . ILE A 1 170 ? 0.630 2.421 18.289 1.00 88.31 170 ILE A CA 1
ATOM 1364 C C . ILE A 1 170 ? -0.514 2.483 19.295 1.00 88.31 170 ILE A C 1
ATOM 1366 O O . ILE A 1 170 ? -1.229 3.477 19.366 1.00 88.31 170 ILE A O 1
ATOM 1370 N N . TYR A 1 171 ? -0.626 1.483 20.165 1.00 87.88 171 TYR A N 1
ATOM 1371 C CA . TYR A 1 171 ? -1.678 1.493 21.180 1.00 87.88 171 TYR A CA 1
ATOM 1372 C C . TYR A 1 171 ? -1.508 2.642 22.182 1.00 87.88 171 TYR A C 1
ATOM 1374 O O . TYR A 1 171 ? -2.485 3.283 22.568 1.00 87.88 171 TYR A O 1
ATOM 1382 N N . LYS A 1 172 ? -0.265 2.998 22.537 1.00 90.75 172 LYS A N 1
ATOM 1383 C CA . LYS A 1 172 ? 0.032 4.171 23.380 1.00 90.75 172 LYS A CA 1
ATOM 1384 C C . LYS A 1 172 ? -0.333 5.507 22.720 1.00 90.75 172 LYS A C 1
ATOM 1386 O O . LYS A 1 172 ? -0.624 6.455 23.443 1.00 90.75 172 LYS A O 1
ATOM 1391 N N . SER A 1 173 ? -0.355 5.608 21.385 1.00 88.88 173 SER A N 1
ATOM 1392 C CA . SER A 1 173 ? -0.847 6.808 20.680 1.00 88.88 173 SER A CA 1
ATOM 1393 C C . SER A 1 173 ? -2.385 6.886 20.644 1.00 88.88 173 SER A C 1
ATOM 1395 O O . SER A 1 173 ? -2.957 7.870 20.152 1.00 88.88 173 SER A O 1
ATOM 1397 N N . GLY A 1 174 ? -3.072 5.871 21.183 1.00 90.12 174 GLY A N 1
ATOM 1398 C CA . GLY A 1 174 ? -4.520 5.701 21.112 1.00 90.12 174 GLY A CA 1
ATOM 1399 C C . GLY A 1 174 ? -5.000 5.328 19.710 1.00 90.12 174 GLY A C 1
ATOM 1400 O O . GLY A 1 174 ? -6.134 5.649 19.355 1.00 90.12 174 GLY A O 1
ATOM 1401 N N . GLU A 1 175 ? -4.121 4.767 18.880 1.00 93.12 175 GLU A N 1
ATOM 1402 C CA . GLU A 1 175 ? -4.451 4.191 17.580 1.00 93.12 175 GLU A CA 1
ATOM 1403 C C . GLU A 1 175 ? -4.567 2.673 17.686 1.00 93.12 175 GLU A C 1
ATOM 1405 O O . GLU A 1 175 ? -3.964 2.048 18.553 1.00 93.12 175 GLU A O 1
ATOM 1410 N N . ASN A 1 176 ? -5.337 2.086 16.774 1.00 93.31 176 ASN A N 1
ATOM 1411 C CA . ASN A 1 176 ? -5.476 0.644 16.650 1.00 93.31 176 ASN A CA 1
ATOM 1412 C C . ASN A 1 176 ? -4.883 0.194 15.322 1.00 93.31 176 ASN A C 1
ATOM 1414 O O . ASN A 1 176 ? -4.881 0.950 14.343 1.00 93.31 176 ASN A O 1
ATOM 1418 N N . CYS A 1 177 ? -4.434 -1.057 15.278 1.00 95.12 177 CYS A N 1
ATOM 1419 C CA . CYS A 1 177 ? -4.170 -1.731 14.022 1.00 95.12 177 CYS A CA 1
ATOM 1420 C C . CYS A 1 177 ? -5.364 -2.615 13.661 1.00 95.12 177 CYS A C 1
ATOM 1422 O O . CYS A 1 177 ? -5.917 -3.321 14.502 1.00 95.12 177 CYS A O 1
ATOM 1424 N N . PHE A 1 178 ? -5.797 -2.535 12.414 1.00 95.75 178 PHE A N 1
ATOM 1425 C CA . PHE A 1 178 ? -6.947 -3.267 11.904 1.00 95.75 178 PHE A CA 1
ATOM 1426 C C . PHE A 1 178 ? -6.728 -3.586 10.434 1.00 95.75 178 PHE A C 1
ATOM 1428 O O . PHE A 1 178 ? -5.923 -2.943 9.758 1.00 95.75 178 PHE A O 1
ATOM 1435 N N . PHE A 1 179 ? -7.447 -4.574 9.931 1.00 95.62 179 PHE A N 1
ATOM 1436 C CA . PHE A 1 179 ? -7.262 -5.069 8.581 1.00 95.62 179 PHE A CA 1
ATOM 1437 C C . PHE A 1 179 ? -8.591 -5.388 7.912 1.00 95.62 179 PHE A C 1
ATOM 1439 O O . PHE A 1 179 ? -9.627 -5.552 8.560 1.00 95.62 179 PHE A O 1
ATOM 1446 N N . ARG A 1 180 ? -8.543 -5.443 6.587 1.00 94.56 180 ARG A N 1
ATOM 1447 C CA . ARG A 1 180 ? -9.615 -5.944 5.729 1.00 94.56 180 ARG A CA 1
ATOM 1448 C C . ARG A 1 180 ? -9.022 -6.890 4.697 1.00 94.56 180 ARG A C 1
ATOM 1450 O O . ARG A 1 180 ? -7.834 -6.776 4.390 1.00 94.56 180 ARG A O 1
ATOM 1457 N N . ARG A 1 181 ? -9.852 -7.785 4.174 1.00 88.75 181 ARG A N 1
ATOM 1458 C CA . ARG A 1 181 ? -9.515 -8.573 2.987 1.00 88.75 181 ARG A CA 1
ATOM 1459 C C . ARG A 1 181 ? -9.580 -7.700 1.734 1.00 88.75 181 ARG A C 1
ATOM 1461 O O . ARG A 1 181 ? -10.379 -6.733 1.741 1.00 88.75 181 ARG A O 1
#

Radius of gyration: 17.5 Å; chains: 1; bounding box: 47×33×55 Å

Secondary structure (DSSP, 8-state):
---TT--HHIIIIIIHHHHSPPTTSTTHHHHHHHTT--TT-HHHHHHHTTT--SS-S-----TT----HHHH-TTTSPP-HHHHHHHHH-------S-GGG---STTT--SSS-EEEEEETTEEEEEEEESSHHHHHHHHHHTT------EEPPHHHHTTTS-HHHHHHHHHTT-EEEEE-